Protein AF-A0A1Y6GAQ7-F1 (afdb_monomer_lite)

Sequence (162 aa):
MEIRSMNELIDICIQEKKTIGEIMLMIEVAKTGKDQETITSMMEERLIKMKEAVDSAIVDTSTAPSGISGGDAVKMKDYVNQGKALTGHYIRDAMTFSLATSECNARMGVIVATPTAGAAGILPGALFSLHKNDGTSYKDLVMGLFTASALGYIFSERRGPR

Foldseek 3Di:
DDDQDPVSLVVCCVVVVHDSLVVLLVVCCVVVVDDSVVVLVVLLVQVVLLVVQQVVQCPWQDAFPVNPDGCVLVVLVVVVVVVPDPDDQLQSQLVSSLSSQQRCVSNVHRFDPLPHSNRRSNLSSNLVSCCVPVVPDSSVSSSVVSSSVSVVSNVVSVDDDD

Structure (mmCIF, N/CA/C/O backbone):
data_AF-A0A1Y6GAQ7-F1
#
_entry.id   AF-A0A1Y6GAQ7-F1
#
loop_
_atom_site.group_PDB
_atom_site.id
_atom_site.type_symbol
_atom_site.label_atom_id
_atom_site.label_alt_id
_atom_site.label_comp_id
_atom_site.label_asym_id
_atom_site.label_entity_id
_atom_site.label_seq_id
_atom_site.pdbx_PDB_ins_code
_atom_site.Cartn_x
_atom_site.Cartn_y
_atom_site.Cartn_z
_atom_site.occupancy
_atom_site.B_iso_or_equiv
_atom_site.auth_seq_id
_atom_site.auth_comp_id
_atom_site.auth_asym_id
_atom_site.auth_atom_id
_atom_site.pdbx_PDB_model_num
ATOM 1 N N . MET A 1 1 ? -9.956 3.349 23.398 1.00 67.56 1 MET A N 1
ATOM 2 C CA . MET A 1 1 ? -10.675 2.138 22.951 1.00 67.56 1 MET A CA 1
ATOM 3 C C . MET A 1 1 ? -9.614 1.096 22.660 1.00 67.56 1 MET A C 1
ATOM 5 O O . MET A 1 1 ? -8.678 1.425 21.946 1.00 67.56 1 MET A O 1
ATOM 9 N N . GLU A 1 2 ? -9.687 -0.076 23.282 1.00 77.00 2 GLU A N 1
ATOM 10 C CA . GLU A 1 2 ? -8.666 -1.124 23.155 1.00 77.00 2 GLU A CA 1
ATOM 11 C C . GLU A 1 2 ? -9.287 -2.308 22.404 1.00 77.00 2 GLU A C 1
ATOM 13 O O . GLU A 1 2 ? -10.354 -2.771 22.799 1.00 77.00 2 GLU A O 1
ATOM 18 N N . ILE A 1 3 ? -8.667 -2.744 21.302 1.00 85.94 3 ILE A N 1
ATOM 19 C CA . ILE A 1 3 ? -9.162 -3.835 20.446 1.00 85.94 3 ILE A CA 1
ATOM 20 C C . ILE A 1 3 ? -8.102 -4.933 20.413 1.00 85.94 3 ILE A C 1
ATOM 22 O O . ILE A 1 3 ? -6.995 -4.707 19.923 1.00 85.94 3 ILE A O 1
ATOM 26 N N . ARG A 1 4 ? -8.437 -6.126 20.911 1.00 86.75 4 ARG A N 1
ATOM 27 C CA . ARG A 1 4 ? -7.489 -7.242 21.091 1.00 86.75 4 ARG A CA 1
ATOM 28 C C . ARG A 1 4 ? -7.740 -8.407 20.132 1.00 86.75 4 ARG A C 1
ATOM 30 O O . ARG A 1 4 ? -6.884 -9.284 19.947 1.00 86.75 4 ARG A O 1
ATOM 37 N N . SER A 1 5 ? -8.902 -8.437 19.484 1.00 91.50 5 SER A N 1
ATOM 38 C CA . SER A 1 5 ? -9.267 -9.494 18.545 1.00 91.50 5 SER A CA 1
ATOM 39 C C . SER A 1 5 ? -10.049 -8.987 17.334 1.00 91.50 5 SER A C 1
ATOM 41 O O . SER A 1 5 ? -10.643 -7.914 17.351 1.00 91.50 5 SER A O 1
ATOM 43 N N . MET A 1 6 ? -10.047 -9.788 16.262 1.00 92.62 6 MET A N 1
ATOM 44 C CA . MET A 1 6 ? -10.851 -9.495 15.071 1.00 92.62 6 MET A CA 1
ATOM 45 C C . MET A 1 6 ? -12.353 -9.518 15.388 1.00 92.62 6 MET A C 1
ATOM 47 O O . MET A 1 6 ? -13.094 -8.705 14.852 1.00 92.62 6 MET A O 1
ATOM 51 N N . ASN A 1 7 ? -12.793 -10.415 16.277 1.00 94.06 7 ASN A N 1
ATOM 52 C CA . ASN A 1 7 ? -14.196 -10.490 16.684 1.00 94.06 7 ASN A CA 1
ATOM 53 C C . ASN A 1 7 ? -14.628 -9.196 17.385 1.00 94.06 7 ASN A C 1
ATOM 55 O O . ASN A 1 7 ? -15.625 -8.609 16.988 1.00 94.06 7 ASN A O 1
ATOM 59 N N . GLU A 1 8 ? -13.820 -8.687 18.322 1.00 93.44 8 GLU A N 1
ATOM 60 C CA . GLU A 1 8 ? -14.084 -7.394 18.974 1.00 93.44 8 GLU A CA 1
ATOM 61 C C . GLU A 1 8 ? -14.145 -6.238 17.970 1.00 93.44 8 GLU A C 1
ATOM 63 O O . GLU A 1 8 ? -15.025 -5.387 18.062 1.00 93.44 8 GLU A O 1
ATOM 68 N N . LEU A 1 9 ? -13.235 -6.208 16.988 1.00 94.62 9 LEU A N 1
ATOM 69 C CA . LEU A 1 9 ? -13.263 -5.194 15.933 1.00 94.62 9 LEU A CA 1
ATOM 70 C C . LEU A 1 9 ? -14.576 -5.243 15.142 1.00 94.62 9 LEU A C 1
ATOM 72 O O . LEU A 1 9 ? -15.169 -4.197 14.882 1.00 94.62 9 LEU A O 1
ATOM 76 N N . ILE A 1 10 ? -15.026 -6.442 14.764 1.00 95.62 10 ILE A N 1
ATOM 77 C CA . ILE A 1 10 ? -16.276 -6.642 14.023 1.00 95.62 10 ILE A CA 1
ATOM 78 C C . ILE A 1 10 ? -17.477 -6.200 14.866 1.00 95.62 10 ILE A C 1
ATOM 80 O O . ILE A 1 10 ? -18.313 -5.449 14.363 1.00 95.62 10 ILE A O 1
ATOM 84 N N . ASP A 1 11 ? -17.539 -6.595 16.139 1.00 95.94 11 ASP A N 1
ATOM 85 C CA . ASP A 1 11 ? -18.627 -6.226 17.053 1.00 95.94 11 ASP A CA 1
ATOM 86 C C . ASP A 1 11 ? -18.735 -4.701 17.204 1.00 95.94 11 ASP A C 1
ATOM 88 O O . ASP A 1 11 ? -19.825 -4.136 17.089 1.00 95.94 11 ASP A O 1
ATOM 92 N N . ILE A 1 12 ? -17.596 -4.015 17.361 1.00 94.69 12 ILE A N 1
ATOM 93 C CA . ILE A 1 12 ? -17.535 -2.549 17.427 1.00 94.69 12 ILE A CA 1
ATOM 94 C C . ILE A 1 12 ? -18.005 -1.923 16.110 1.00 94.69 12 ILE A C 1
ATOM 96 O O . ILE A 1 12 ? -18.809 -0.995 16.141 1.00 94.69 12 ILE A O 1
ATOM 100 N N . CYS A 1 13 ? -17.554 -2.425 14.955 1.00 96.50 13 CYS A N 1
ATOM 101 C CA . CYS A 1 13 ? -17.988 -1.911 13.650 1.00 96.50 13 CYS A CA 1
ATOM 102 C C . CYS A 1 13 ? -19.514 -2.004 13.485 1.00 96.50 13 CYS A C 1
ATOM 104 O O . CYS A 1 13 ? -20.150 -1.053 13.021 1.00 96.50 13 CYS A O 1
ATOM 106 N N . ILE A 1 14 ? -20.109 -3.128 13.900 1.00 97.00 14 ILE A N 1
ATOM 107 C CA . ILE A 1 14 ? -21.559 -3.356 13.850 1.00 97.00 14 ILE A CA 1
ATOM 108 C C . ILE A 1 14 ? -22.290 -2.403 14.802 1.00 97.00 14 ILE A C 1
ATOM 110 O O . ILE A 1 14 ? -23.257 -1.756 14.391 1.00 97.00 14 ILE A O 1
ATOM 114 N N . GLN A 1 15 ? -21.830 -2.288 16.050 1.00 96.44 15 GLN A N 1
ATOM 115 C CA . GLN A 1 15 ? -22.441 -1.425 17.063 1.00 96.44 15 GLN A CA 1
ATOM 116 C C . GLN A 1 15 ? -22.389 0.056 16.662 1.00 96.44 15 GLN A C 1
ATOM 118 O O . GLN A 1 15 ? -23.388 0.768 16.761 1.00 96.44 15 GLN A O 1
ATOM 123 N N . GLU A 1 16 ? -21.237 0.513 16.176 1.00 95.25 16 GLU A N 1
ATOM 124 C CA . GLU A 1 16 ? -20.980 1.907 15.807 1.00 95.25 16 GLU A CA 1
ATOM 125 C C . GLU A 1 16 ? -21.492 2.280 14.414 1.00 95.25 16 GLU A C 1
ATOM 127 O O . GLU A 1 16 ? -21.500 3.469 14.076 1.00 95.25 16 GLU A O 1
ATOM 132 N N . LYS A 1 17 ? -21.902 1.282 13.616 1.00 97.44 17 LYS A N 1
ATOM 133 C CA . LYS A 1 17 ? -22.288 1.399 12.199 1.00 97.44 17 LYS A CA 1
ATOM 134 C C . LYS A 1 17 ? -21.221 2.102 11.359 1.00 97.44 17 LYS A C 1
ATOM 136 O O . LYS A 1 17 ? -21.528 2.993 10.570 1.00 97.44 17 LYS A O 1
ATOM 141 N N . LYS A 1 18 ? -19.967 1.704 11.561 1.00 97.31 18 LYS A N 1
ATOM 142 C CA . LYS A 1 18 ? -18.788 2.266 10.895 1.00 97.31 18 LYS A CA 1
ATOM 143 C C . LYS A 1 18 ? -17.945 1.151 10.296 1.00 97.31 18 LYS A C 1
ATOM 145 O O . LYS A 1 18 ? -17.931 0.024 10.786 1.00 97.31 18 LYS A O 1
ATOM 150 N N . THR A 1 19 ? -17.242 1.470 9.224 1.00 97.94 19 THR A N 1
ATOM 151 C CA . THR A 1 19 ? -16.265 0.588 8.587 1.00 97.94 19 THR A CA 1
ATOM 152 C C . THR A 1 19 ? -15.028 0.406 9.467 1.00 97.94 19 THR A C 1
ATOM 154 O O . THR A 1 19 ? -14.734 1.221 10.341 1.00 97.94 19 THR A O 1
ATOM 157 N N . ILE A 1 20 ? -14.243 -0.641 9.192 1.00 97.62 20 ILE A N 1
ATOM 158 C CA . ILE A 1 20 ? -12.987 -0.909 9.911 1.00 97.62 20 ILE A CA 1
ATOM 159 C C . ILE A 1 20 ? -12.033 0.295 9.837 1.00 97.62 20 ILE A C 1
ATOM 161 O O . ILE A 1 20 ? -11.428 0.667 10.842 1.00 97.62 20 ILE A O 1
ATOM 165 N N . GLY A 1 21 ? -11.913 0.920 8.662 1.00 97.56 21 GLY A N 1
ATOM 166 C CA . GLY A 1 21 ? -11.069 2.098 8.479 1.00 97.56 21 GLY A CA 1
ATOM 167 C C . GLY A 1 21 ? -11.532 3.295 9.313 1.00 97.56 21 GLY A C 1
ATOM 168 O O . GLY A 1 21 ? -10.704 3.971 9.917 1.00 97.56 21 GLY A O 1
ATOM 169 N N . GLU A 1 22 ? -12.843 3.534 9.409 1.00 97.75 22 GLU A N 1
ATOM 170 C CA . GLU A 1 22 ? -13.399 4.605 10.249 1.00 97.75 22 GLU A CA 1
ATOM 171 C C . GLU A 1 22 ? -13.163 4.342 11.740 1.00 97.75 22 GLU A C 1
ATOM 173 O O . GLU A 1 22 ? -12.774 5.255 12.467 1.00 97.75 22 GLU A O 1
ATOM 178 N N . ILE A 1 23 ? -13.326 3.095 12.196 1.00 97.25 23 ILE A N 1
ATOM 179 C CA . ILE A 1 23 ? -13.002 2.714 13.577 1.00 97.25 23 ILE A CA 1
ATOM 180 C C . ILE A 1 23 ? -11.519 2.951 13.873 1.00 97.25 23 ILE A C 1
ATOM 182 O O . ILE A 1 23 ? -11.186 3.530 14.908 1.00 97.25 23 ILE A O 1
ATOM 186 N N . MET A 1 24 ? -10.618 2.575 12.963 1.00 96.69 24 MET A N 1
ATOM 187 C CA . MET A 1 24 ? -9.185 2.810 13.158 1.00 96.69 24 MET A CA 1
ATOM 188 C C . MET A 1 24 ? -8.833 4.300 13.183 1.00 96.69 24 MET A C 1
ATOM 190 O O . MET A 1 24 ? -8.027 4.724 14.010 1.00 96.69 24 MET A O 1
ATOM 194 N N . LEU A 1 25 ? -9.462 5.112 12.331 1.00 97.38 25 LEU A N 1
ATOM 195 C CA . LEU A 1 25 ? -9.308 6.566 12.354 1.00 97.38 25 LEU A CA 1
ATOM 196 C C . LEU A 1 25 ? -9.746 7.153 13.705 1.00 97.38 25 LEU A C 1
ATOM 198 O O . LEU A 1 25 ? -9.014 7.947 14.293 1.00 97.38 25 LEU A O 1
ATOM 202 N N . MET A 1 26 ? -10.890 6.715 14.242 1.00 95.88 26 MET A N 1
ATOM 203 C CA . MET A 1 26 ? -11.358 7.131 15.570 1.00 95.88 26 MET A CA 1
ATOM 204 C C . MET A 1 26 ? -10.379 6.741 16.683 1.00 95.88 26 MET A C 1
ATOM 206 O O . MET A 1 26 ? -10.132 7.533 17.595 1.00 95.88 26 MET A O 1
ATOM 210 N N . ILE A 1 27 ? -9.806 5.536 16.616 1.00 94.38 27 ILE A N 1
ATOM 211 C CA . ILE A 1 27 ? -8.791 5.077 17.573 1.00 94.38 27 ILE A CA 1
ATOM 212 C C . ILE A 1 27 ? -7.554 5.971 17.511 1.00 94.38 27 ILE A C 1
ATOM 214 O O . ILE A 1 27 ? -7.053 6.381 18.557 1.00 94.38 27 ILE A O 1
ATOM 218 N N . GLU A 1 28 ? -7.077 6.303 16.312 1.00 95.44 28 GLU A N 1
ATOM 219 C CA . GLU A 1 28 ? -5.877 7.123 16.135 1.00 95.44 28 GLU A CA 1
ATOM 220 C C . GLU A 1 28 ? -6.091 8.567 16.614 1.00 95.44 28 GLU A C 1
ATOM 222 O O . GLU A 1 28 ? -5.231 9.124 17.301 1.00 95.44 28 GLU A O 1
ATOM 227 N N . VAL A 1 29 ? -7.264 9.149 16.345 1.00 96.69 29 VAL A N 1
ATOM 228 C CA . VAL A 1 29 ? -7.678 10.457 16.886 1.00 96.69 29 VAL A CA 1
ATOM 229 C C . VAL A 1 29 ? -7.663 10.430 18.416 1.00 96.69 29 VAL A C 1
ATOM 231 O O . VAL A 1 29 ? -7.018 11.266 19.048 1.00 96.69 29 VAL A O 1
ATOM 234 N N . ALA A 1 30 ? -8.295 9.425 19.028 1.00 94.75 30 ALA A N 1
ATOM 235 C CA . ALA A 1 30 ? -8.346 9.298 20.483 1.00 94.75 30 ALA A CA 1
ATOM 236 C C . ALA A 1 30 ? -6.961 9.062 21.114 1.00 94.75 30 ALA A C 1
ATOM 238 O O . ALA A 1 30 ? -6.691 9.548 22.210 1.00 94.75 30 ALA A O 1
ATOM 239 N N . LYS A 1 31 ? -6.083 8.317 20.436 1.00 92.88 31 LYS A N 1
ATOM 240 C CA . LYS A 1 31 ? -4.744 7.968 20.927 1.00 92.88 31 LYS A CA 1
ATOM 241 C C . LYS A 1 31 ? -3.752 9.125 20.820 1.00 92.88 31 LYS A C 1
ATOM 243 O O . LYS A 1 31 ? -2.907 9.284 21.696 1.00 92.88 31 LYS A O 1
ATOM 248 N N . THR A 1 32 ? -3.819 9.900 19.741 1.00 94.38 32 THR A N 1
ATOM 249 C CA . THR A 1 32 ? -2.864 10.986 19.466 1.00 94.38 32 THR A CA 1
ATOM 250 C C . THR A 1 32 ? -3.326 12.345 19.983 1.00 94.38 32 THR A C 1
ATOM 252 O O . THR A 1 32 ? -2.496 13.238 20.141 1.00 94.38 32 THR A O 1
ATOM 255 N N . GLY A 1 33 ? -4.632 12.520 20.215 1.00 95.44 33 GLY A N 1
ATOM 256 C CA . GLY A 1 33 ? -5.241 13.803 20.571 1.00 95.44 33 GLY A CA 1
ATOM 257 C C . GLY A 1 33 ? -5.298 14.814 19.420 1.00 95.44 33 GLY A C 1
ATOM 258 O O . GLY A 1 33 ? -5.641 15.971 19.651 1.00 95.44 33 GLY A O 1
ATOM 259 N N . LYS A 1 34 ? -4.947 14.406 18.194 1.00 96.75 34 LYS A N 1
ATOM 260 C CA . LYS A 1 34 ? -5.047 15.234 16.984 1.00 96.75 34 LYS A CA 1
ATOM 261 C C . LYS A 1 34 ? -6.450 15.149 16.400 1.00 96.75 34 LYS A C 1
ATOM 263 O O . LYS A 1 34 ? -7.133 14.142 16.567 1.00 96.75 34 LYS A O 1
ATOM 268 N N . ASP A 1 35 ? -6.862 16.184 15.682 1.00 97.06 35 ASP A N 1
ATOM 269 C CA . ASP A 1 35 ? -8.128 16.174 14.963 1.00 97.06 35 ASP A CA 1
ATOM 270 C C . ASP A 1 35 ? -8.107 15.190 13.775 1.00 97.06 35 ASP A C 1
ATOM 272 O O . ASP A 1 35 ? -7.058 14.749 13.292 1.00 97.06 35 ASP A O 1
ATOM 276 N N . GLN A 1 36 ? -9.303 14.834 13.312 1.00 97.19 36 GLN A N 1
ATOM 277 C CA . GLN A 1 36 ? -9.496 13.844 12.257 1.00 97.19 36 GLN A CA 1
ATOM 278 C C . GLN A 1 36 ? -8.890 14.268 10.912 1.00 97.19 36 GLN A C 1
ATOM 280 O O . GLN A 1 36 ? -8.392 13.410 10.178 1.00 97.19 36 GLN A O 1
ATOM 285 N N . GLU A 1 37 ? -8.932 15.559 10.578 1.00 97.44 37 GLU A N 1
ATOM 286 C CA . GLU A 1 37 ? -8.415 16.084 9.313 1.00 97.44 37 GLU A CA 1
ATOM 287 C C . GLU A 1 37 ? -6.896 15.927 9.277 1.00 97.44 37 GLU A C 1
ATOM 289 O O . GLU A 1 37 ? -6.370 15.301 8.359 1.00 97.44 37 GLU A O 1
ATOM 294 N N . THR A 1 38 ? -6.211 16.325 10.352 1.00 98.00 38 THR A N 1
ATOM 295 C CA . THR A 1 38 ? -4.764 16.135 10.503 1.00 98.00 38 THR A CA 1
ATOM 296 C C . THR A 1 38 ? -4.355 14.667 10.338 1.00 98.00 38 THR A C 1
ATOM 298 O O . THR A 1 38 ? -3.413 14.363 9.604 1.00 98.00 38 THR A O 1
ATOM 301 N N . ILE A 1 39 ? -5.047 13.728 10.996 1.00 98.25 39 ILE A N 1
ATOM 302 C CA . ILE A 1 39 ? -4.728 12.292 10.879 1.00 98.25 39 ILE A CA 1
ATOM 303 C C . ILE A 1 39 ? -4.966 11.776 9.456 1.00 98.25 39 ILE A C 1
ATOM 305 O O . ILE A 1 39 ? -4.157 10.999 8.938 1.00 98.25 39 ILE A O 1
ATOM 309 N N . THR A 1 40 ? -6.039 12.231 8.810 1.00 98.19 40 THR A N 1
ATOM 310 C CA . THR A 1 40 ? -6.366 11.859 7.429 1.00 98.19 40 THR A CA 1
ATOM 311 C C . THR A 1 40 ? -5.306 12.376 6.460 1.00 98.19 40 THR A C 1
ATOM 313 O O . THR A 1 40 ? -4.763 11.582 5.693 1.00 98.19 40 THR A O 1
ATOM 316 N N . SER A 1 41 ? -4.907 13.647 6.561 1.00 98.25 41 SER A N 1
ATOM 317 C CA . SER A 1 41 ? -3.867 14.242 5.712 1.00 98.25 41 SER A CA 1
ATOM 318 C C . SER A 1 41 ? -2.508 13.563 5.879 1.00 98.25 41 SER A C 1
ATOM 320 O O . SER A 1 41 ? -1.804 13.317 4.901 1.00 98.25 41 SER A O 1
ATOM 322 N N . MET A 1 42 ? -2.145 13.162 7.102 1.00 97.88 42 MET A N 1
ATOM 323 C CA . MET A 1 42 ? -0.930 12.372 7.319 1.00 97.88 42 MET A CA 1
ATOM 324 C C . MET A 1 42 ? -1.000 10.995 6.632 1.00 97.88 42 MET A C 1
ATOM 326 O O . MET A 1 42 ? 0.030 10.430 6.258 1.00 97.88 42 MET A O 1
ATOM 330 N N . MET A 1 43 ? -2.183 10.384 6.523 1.00 98.00 43 MET A N 1
ATOM 331 C CA . MET A 1 43 ? -2.352 9.111 5.815 1.00 98.00 43 MET A CA 1
ATOM 332 C C . MET A 1 43 ? -2.362 9.306 4.292 1.00 98.00 43 MET A C 1
ATOM 334 O O . MET A 1 43 ? -1.769 8.505 3.570 1.00 98.00 43 MET A O 1
ATOM 338 N N . GLU A 1 44 ? -2.956 10.395 3.806 1.00 98.44 44 GLU A N 1
ATOM 339 C CA . GLU A 1 44 ? -2.890 10.822 2.403 1.00 98.44 44 GLU A CA 1
ATOM 340 C C . GLU A 1 44 ? -1.446 11.022 1.943 1.00 98.44 44 GLU A C 1
ATOM 342 O O . GLU A 1 44 ? -1.054 10.485 0.907 1.00 98.44 44 GLU A O 1
ATOM 347 N N . GLU A 1 45 ? -0.622 11.707 2.738 1.00 98.25 45 GLU A N 1
ATOM 348 C CA . GLU A 1 45 ? 0.797 11.901 2.431 1.00 98.25 45 GLU A CA 1
ATOM 349 C C . GLU A 1 45 ? 1.524 10.559 2.255 1.00 98.25 45 GLU A C 1
ATOM 351 O O . GLU A 1 45 ? 2.288 10.377 1.307 1.00 98.25 45 GLU A O 1
ATOM 356 N N . ARG A 1 46 ? 1.238 9.571 3.113 1.00 98.12 46 ARG A N 1
ATOM 357 C CA . ARG A 1 46 ? 1.805 8.219 2.982 1.00 98.12 46 ARG A CA 1
ATOM 358 C C . ARG A 1 46 ? 1.384 7.559 1.675 1.00 98.12 46 ARG A C 1
ATOM 360 O O . ARG A 1 46 ? 2.228 6.970 1.003 1.00 98.12 46 ARG A O 1
ATOM 367 N N . LEU A 1 47 ? 0.113 7.668 1.290 1.00 98.50 47 LEU A N 1
ATOM 368 C CA . LEU A 1 47 ? -0.366 7.136 0.015 1.00 98.50 47 LEU A CA 1
ATOM 369 C C . LEU A 1 47 ? 0.321 7.825 -1.177 1.00 98.50 47 LEU A C 1
ATOM 371 O O . LEU A 1 47 ? 0.714 7.150 -2.129 1.00 98.50 47 LEU A O 1
ATOM 375 N N . ILE A 1 48 ? 0.526 9.144 -1.113 1.00 98.38 48 ILE A N 1
ATOM 376 C CA . ILE A 1 48 ? 1.261 9.903 -2.135 1.00 98.38 48 ILE A CA 1
ATOM 377 C C . ILE A 1 48 ? 2.704 9.398 -2.235 1.00 98.38 48 ILE A C 1
ATOM 379 O O . ILE A 1 48 ? 3.159 9.083 -3.331 1.00 98.38 48 ILE A O 1
ATOM 383 N N . LYS A 1 49 ? 3.404 9.213 -1.109 1.00 98.31 49 LYS A N 1
ATOM 384 C CA . LYS A 1 49 ? 4.767 8.655 -1.102 1.00 98.31 49 LYS A CA 1
ATOM 385 C C . LYS A 1 49 ? 4.835 7.228 -1.637 1.00 98.31 49 LYS A C 1
ATOM 387 O O . LYS A 1 49 ? 5.767 6.899 -2.367 1.00 98.31 49 LYS A O 1
ATOM 392 N N . MET A 1 50 ? 3.833 6.393 -1.357 1.00 98.44 50 MET A N 1
ATOM 393 C CA . MET A 1 50 ? 3.717 5.081 -2.002 1.00 98.44 50 MET A CA 1
ATOM 394 C C . MET A 1 50 ? 3.580 5.210 -3.523 1.00 98.44 50 MET A C 1
ATOM 396 O O . MET A 1 50 ? 4.206 4.446 -4.256 1.00 98.44 50 MET A O 1
ATOM 400 N N . LYS A 1 51 ? 2.788 6.174 -4.007 1.00 98.31 51 LYS A N 1
ATOM 401 C CA . LYS A 1 51 ? 2.598 6.406 -5.443 1.00 98.31 51 LYS A CA 1
ATOM 402 C C . LYS A 1 51 ? 3.876 6.898 -6.118 1.00 98.31 51 LYS A C 1
ATOM 404 O O . LYS A 1 51 ? 4.245 6.353 -7.152 1.00 98.31 51 LYS A O 1
ATOM 409 N N . GLU A 1 52 ? 4.573 7.862 -5.518 1.00 98.19 52 GLU A N 1
ATOM 410 C CA . GLU A 1 52 ? 5.864 8.370 -6.005 1.00 98.19 52 GLU A CA 1
ATOM 411 C C . GLU A 1 52 ? 6.904 7.240 -6.142 1.00 98.19 52 GLU A C 1
ATOM 413 O O . GLU A 1 52 ? 7.612 7.150 -7.151 1.00 98.19 52 GLU A O 1
ATOM 418 N N . ALA A 1 53 ? 6.964 6.332 -5.161 1.00 97.50 53 ALA A N 1
ATOM 419 C CA . ALA A 1 53 ? 7.848 5.167 -5.200 1.00 97.50 53 ALA A CA 1
ATOM 420 C C . ALA A 1 53 ? 7.514 4.217 -6.364 1.00 97.50 53 ALA A C 1
ATOM 422 O O . ALA A 1 53 ? 8.412 3.725 -7.045 1.00 97.50 53 ALA A O 1
ATOM 423 N N . VAL A 1 54 ? 6.224 3.971 -6.617 1.00 98.00 54 VAL A N 1
ATOM 424 C CA . VAL A 1 54 ? 5.773 3.152 -7.753 1.00 98.00 54 VAL A CA 1
ATOM 425 C C . VAL A 1 54 ? 6.101 3.828 -9.085 1.00 98.00 54 VAL A C 1
ATOM 427 O O . VAL A 1 54 ? 6.664 3.189 -9.972 1.00 98.00 54 VAL A O 1
ATOM 430 N N . ASP A 1 55 ? 5.778 5.112 -9.228 1.00 97.06 55 ASP A N 1
ATOM 431 C CA . ASP A 1 55 ? 5.908 5.841 -10.494 1.00 97.06 55 ASP A CA 1
ATOM 432 C C . ASP A 1 55 ? 7.356 6.014 -10.933 1.00 97.06 55 ASP A C 1
ATOM 434 O O . ASP A 1 55 ? 7.665 5.864 -12.114 1.00 97.06 55 ASP A O 1
ATOM 438 N N . SER A 1 56 ? 8.251 6.284 -9.984 1.00 94.88 56 SER A N 1
ATOM 439 C CA . SER A 1 56 ? 9.684 6.368 -10.270 1.00 94.88 56 SER A CA 1
ATOM 440 C C . SER A 1 56 ? 10.249 5.023 -10.732 1.00 94.88 56 SER A C 1
ATOM 442 O O . SER A 1 56 ? 10.998 4.971 -11.705 1.00 94.88 56 SER A O 1
ATOM 444 N N . ALA A 1 57 ? 9.856 3.918 -10.095 1.00 94.38 57 ALA A N 1
ATOM 445 C CA . ALA A 1 57 ? 10.422 2.606 -10.387 1.00 94.38 57 ALA A CA 1
ATOM 446 C C . ALA A 1 57 ? 9.826 1.919 -11.629 1.00 94.38 57 ALA A C 1
ATOM 448 O O . ALA A 1 57 ? 10.513 1.128 -12.272 1.00 94.38 57 ALA A O 1
ATOM 449 N N . ILE A 1 58 ? 8.587 2.229 -12.027 1.00 94.81 58 ILE A N 1
ATOM 450 C CA . ILE A 1 58 ? 7.927 1.580 -13.178 1.00 94.81 58 ILE A CA 1
ATOM 451 C C . ILE A 1 58 ? 8.510 1.991 -14.549 1.00 94.81 58 ILE A C 1
ATOM 453 O O . ILE A 1 58 ? 8.121 1.460 -15.600 1.00 94.81 58 ILE A O 1
ATOM 457 N N . VAL A 1 59 ? 9.427 2.958 -14.556 1.00 94.50 59 VAL A N 1
ATOM 458 C CA . VAL A 1 59 ? 10.179 3.419 -15.734 1.00 94.50 59 VAL A CA 1
ATOM 459 C C . VAL A 1 59 ? 11.692 3.270 -15.568 1.00 94.50 59 VAL A C 1
ATOM 461 O O . VAL A 1 59 ? 12.427 3.505 -16.522 1.00 94.50 59 VAL A O 1
ATOM 464 N N . ASP A 1 60 ? 12.161 2.862 -14.389 1.00 92.94 60 ASP A N 1
ATOM 465 C CA . ASP A 1 60 ? 13.581 2.792 -14.060 1.00 92.94 60 ASP A CA 1
ATOM 466 C C . ASP A 1 60 ? 14.139 1.378 -14.277 1.00 92.94 60 ASP A C 1
ATOM 468 O O . ASP A 1 60 ? 13.847 0.430 -13.539 1.00 92.94 60 ASP A O 1
ATOM 472 N N . THR A 1 61 ? 14.984 1.246 -15.298 1.00 93.81 61 THR A N 1
ATOM 473 C CA . THR A 1 61 ? 15.669 -0.001 -15.660 1.00 93.81 61 THR A CA 1
ATOM 474 C C . THR A 1 61 ? 17.029 -0.172 -14.983 1.00 93.81 61 THR A C 1
ATOM 476 O O . THR A 1 61 ? 17.731 -1.136 -15.283 1.00 93.81 61 THR A O 1
ATOM 479 N N . SER A 1 62 ? 17.450 0.756 -14.119 1.00 92.69 62 SER A N 1
ATOM 480 C CA . SER A 1 62 ? 18.758 0.699 -13.462 1.00 92.69 62 SER A CA 1
ATOM 481 C C . SER A 1 62 ? 18.862 -0.477 -12.490 1.00 92.69 62 SER A C 1
ATOM 483 O O . SER A 1 62 ? 17.882 -0.888 -11.864 1.00 92.69 62 SER A O 1
ATOM 485 N N . THR A 1 63 ? 20.059 -1.028 -12.330 1.00 92.25 63 THR A N 1
ATOM 486 C CA . THR A 1 63 ? 20.306 -2.086 -11.344 1.00 92.25 63 THR A CA 1
ATOM 487 C C . THR A 1 63 ? 20.450 -1.487 -9.947 1.00 92.25 63 THR A C 1
ATOM 489 O O . THR A 1 63 ? 21.036 -0.417 -9.777 1.00 92.25 63 THR A O 1
ATOM 492 N N . ALA A 1 64 ? 19.944 -2.183 -8.930 1.00 91.81 64 ALA A N 1
ATOM 493 C CA . ALA A 1 64 ? 20.195 -1.845 -7.537 1.00 91.81 64 ALA A CA 1
ATOM 494 C C . ALA A 1 64 ? 21.704 -1.869 -7.215 1.00 91.81 64 ALA A C 1
ATOM 496 O O . ALA A 1 64 ? 22.444 -2.638 -7.835 1.00 91.81 64 ALA A O 1
ATOM 497 N N . PRO A 1 65 ? 22.175 -1.111 -6.204 1.00 91.50 65 PRO A N 1
ATOM 498 C CA . PRO A 1 65 ? 23.589 -1.090 -5.812 1.00 91.50 65 PRO A CA 1
ATOM 499 C C . PRO A 1 65 ? 24.183 -2.467 -5.484 1.00 91.50 65 PRO A C 1
ATOM 501 O O . PRO A 1 65 ? 25.383 -2.671 -5.633 1.00 91.50 65 PRO A O 1
ATOM 504 N N . SER A 1 66 ? 23.352 -3.423 -5.053 1.00 90.50 66 SER A N 1
ATOM 505 C CA . SER A 1 66 ? 23.768 -4.806 -4.794 1.00 90.50 66 SER A CA 1
ATOM 506 C C . SER A 1 66 ? 24.095 -5.605 -6.060 1.00 90.50 66 SER A C 1
ATOM 508 O O . SER A 1 66 ? 24.722 -6.656 -5.964 1.00 90.50 66 SER A O 1
ATOM 510 N N . GLY A 1 67 ? 23.637 -5.158 -7.232 1.00 89.81 67 GLY A N 1
ATOM 511 C CA . GLY A 1 67 ? 23.752 -5.888 -8.494 1.00 89.81 67 GLY A CA 1
ATOM 512 C C . GLY A 1 67 ? 22.758 -7.045 -8.665 1.00 89.81 67 GLY A C 1
ATOM 513 O O . GLY A 1 67 ? 22.813 -7.726 -9.684 1.00 89.81 67 GLY A O 1
ATOM 514 N N . ILE A 1 68 ? 21.868 -7.291 -7.694 1.00 88.12 68 ILE A N 1
ATOM 515 C CA . ILE A 1 68 ? 21.018 -8.500 -7.657 1.00 88.12 68 ILE A CA 1
ATOM 516 C C . ILE A 1 68 ? 19.670 -8.303 -8.369 1.00 88.12 68 ILE A C 1
ATOM 518 O O . ILE A 1 68 ? 19.145 -9.250 -8.948 1.00 88.12 68 ILE A O 1
ATOM 522 N N . SER A 1 69 ? 19.101 -7.098 -8.329 1.00 88.56 69 SER A N 1
ATOM 523 C CA . SER A 1 69 ? 17.775 -6.791 -8.884 1.00 88.56 69 SER A CA 1
ATOM 524 C C . SER A 1 69 ? 17.776 -5.477 -9.662 1.00 88.56 69 SER A C 1
ATOM 526 O O . SER A 1 69 ? 18.646 -4.628 -9.451 1.00 88.56 69 SER A O 1
ATOM 528 N N . GLY A 1 70 ? 16.803 -5.299 -10.557 1.00 91.75 70 GLY A N 1
ATOM 529 C CA . GLY A 1 70 ? 16.610 -4.047 -11.285 1.00 91.75 70 GLY A CA 1
ATOM 530 C C . GLY A 1 70 ? 15.913 -4.209 -12.634 1.00 91.75 70 GLY A C 1
ATOM 531 O O . GLY A 1 70 ? 16.241 -5.088 -13.437 1.00 91.75 70 GLY A O 1
ATOM 532 N N . GLY A 1 71 ? 14.971 -3.305 -12.897 1.00 93.88 71 GLY A N 1
ATOM 533 C CA . GLY A 1 71 ? 14.204 -3.249 -14.137 1.00 93.88 71 GLY A CA 1
ATOM 534 C C . GLY A 1 71 ? 13.132 -4.333 -14.256 1.00 93.88 71 GLY A C 1
ATOM 535 O O . GLY A 1 71 ? 12.505 -4.448 -15.308 1.00 93.88 71 GLY A O 1
ATOM 536 N N . ASP A 1 72 ? 12.885 -5.123 -13.215 1.00 95.44 72 ASP A N 1
ATOM 537 C CA . ASP A 1 72 ? 11.869 -6.172 -13.212 1.00 95.44 72 ASP A CA 1
ATOM 538 C C . ASP A 1 72 ? 10.457 -5.585 -13.179 1.00 95.44 72 ASP A C 1
ATOM 540 O O . ASP A 1 72 ? 9.559 -6.128 -13.826 1.00 95.44 72 ASP A O 1
ATOM 544 N N . ALA A 1 73 ? 10.257 -4.427 -12.539 1.00 95.81 73 ALA A N 1
ATOM 545 C CA . ALA A 1 73 ? 8.996 -3.694 -12.636 1.00 95.81 73 ALA A CA 1
ATOM 546 C C . ALA A 1 73 ? 8.701 -3.258 -14.082 1.00 95.81 73 ALA A C 1
ATOM 548 O O . ALA A 1 73 ? 7.568 -3.377 -14.553 1.00 95.81 73 ALA A O 1
ATOM 549 N N . VAL A 1 74 ? 9.730 -2.811 -14.812 1.00 96.38 74 VAL A N 1
ATOM 550 C CA . VAL A 1 74 ? 9.620 -2.424 -16.227 1.00 96.38 74 VAL A CA 1
ATOM 551 C C . VAL A 1 74 ? 9.311 -3.646 -17.091 1.00 96.38 74 VAL A C 1
ATOM 553 O O . VAL A 1 74 ? 8.344 -3.619 -17.850 1.00 96.38 74 VAL A O 1
ATOM 556 N N . LYS A 1 75 ? 10.048 -4.752 -16.914 1.00 96.06 75 LYS A N 1
ATOM 557 C CA . LYS A 1 75 ? 9.780 -6.018 -17.621 1.00 96.06 75 LYS A CA 1
ATOM 558 C C . LYS A 1 75 ? 8.355 -6.513 -17.374 1.00 96.06 75 LYS A C 1
ATOM 560 O O . LYS A 1 75 ? 7.691 -6.947 -18.314 1.00 96.06 75 LYS A O 1
ATOM 565 N N . MET A 1 76 ? 7.872 -6.435 -16.131 1.00 96.06 76 MET A N 1
ATOM 566 C CA . MET A 1 76 ? 6.511 -6.841 -15.783 1.00 96.06 76 MET A CA 1
ATOM 567 C C . MET A 1 76 ? 5.471 -5.933 -16.449 1.00 96.06 76 MET A C 1
ATOM 569 O O . MET A 1 76 ? 4.532 -6.439 -17.063 1.00 96.06 76 MET A O 1
ATOM 573 N N . LYS A 1 77 ? 5.661 -4.607 -16.415 1.00 95.56 77 LYS A N 1
ATOM 574 C CA . LYS A 1 77 ? 4.799 -3.650 -17.127 1.00 95.56 77 LYS A CA 1
ATOM 575 C C . LYS A 1 77 ? 4.739 -3.961 -18.626 1.00 95.56 77 LYS A C 1
ATOM 577 O O . LYS A 1 77 ? 3.654 -3.996 -19.206 1.00 95.56 77 LYS A O 1
ATOM 582 N N . ASP A 1 78 ? 5.881 -4.219 -19.253 1.00 95.44 78 ASP A N 1
ATOM 583 C CA . ASP A 1 78 ? 5.953 -4.506 -20.686 1.00 95.44 78 ASP A CA 1
ATOM 584 C C . ASP A 1 78 ? 5.278 -5.838 -21.027 1.00 95.44 78 ASP A C 1
ATOM 586 O O . ASP A 1 78 ? 4.538 -5.928 -22.008 1.00 95.44 78 ASP A O 1
ATOM 590 N N . TYR A 1 79 ? 5.455 -6.859 -20.186 1.00 95.25 79 TYR A N 1
ATOM 591 C CA . TYR A 1 79 ? 4.743 -8.129 -20.302 1.00 95.25 79 TYR A CA 1
ATOM 592 C C . TYR A 1 79 ? 3.219 -7.952 -20.196 1.00 95.25 79 TYR A C 1
ATOM 594 O O . TYR A 1 79 ? 2.464 -8.513 -20.995 1.00 95.25 79 TYR A O 1
ATOM 602 N N . VAL A 1 80 ? 2.753 -7.119 -19.260 1.00 93.31 80 VAL A N 1
ATOM 603 C CA . VAL A 1 80 ? 1.334 -6.768 -19.110 1.00 93.31 80 VAL A CA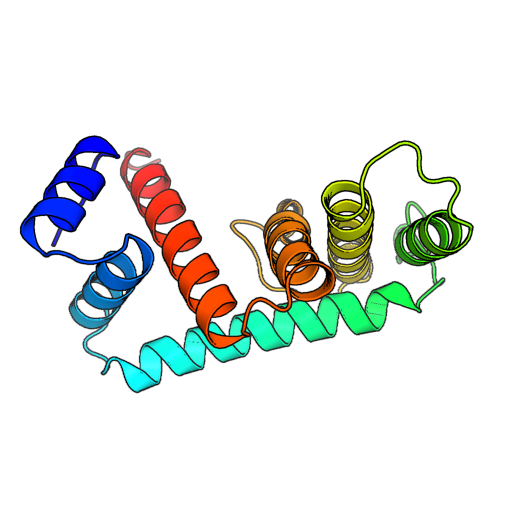 1
ATOM 604 C C . VAL A 1 80 ? 0.787 -6.082 -20.366 1.00 93.31 80 VAL A C 1
ATOM 606 O O . VAL A 1 80 ? -0.297 -6.444 -20.837 1.00 93.31 80 VAL A O 1
ATOM 609 N N . ASN A 1 81 ? 1.545 -5.145 -20.939 1.00 93.00 81 ASN A N 1
ATOM 610 C CA . ASN A 1 81 ? 1.151 -4.375 -22.121 1.00 93.00 81 ASN A CA 1
ATOM 611 C C . ASN A 1 81 ? 1.058 -5.217 -23.401 1.00 93.00 81 ASN A C 1
ATOM 613 O O . ASN A 1 81 ? 0.312 -4.864 -24.310 1.00 93.00 81 ASN A O 1
ATOM 617 N N . GLN A 1 82 ? 1.748 -6.358 -23.473 1.00 93.75 82 GLN A N 1
ATOM 618 C CA . GLN A 1 82 ? 1.627 -7.290 -24.6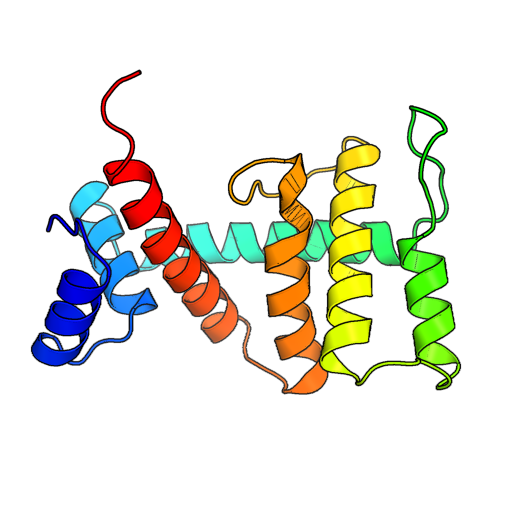01 1.00 93.75 82 GLN A CA 1
ATOM 619 C C . GLN A 1 82 ? 0.267 -8.003 -24.660 1.00 93.75 82 GLN A C 1
ATOM 621 O O . GLN A 1 82 ? -0.018 -8.695 -25.636 1.00 93.75 82 GLN A O 1
ATOM 626 N N . GLY A 1 83 ? -0.558 -7.902 -23.610 1.00 89.88 83 GLY A N 1
ATOM 627 C CA . GLY A 1 83 ? -1.871 -8.550 -23.550 1.00 89.88 83 GLY A CA 1
ATOM 628 C C . GLY A 1 83 ? -1.820 -10.072 -23.377 1.00 89.88 83 GLY A C 1
ATOM 629 O O . GLY A 1 83 ? -2.857 -10.721 -23.435 1.00 89.88 83 GLY A O 1
ATOM 630 N N . LYS A 1 84 ? -0.634 -10.647 -23.133 1.00 89.75 84 LYS A N 1
ATOM 631 C CA . LYS A 1 84 ? -0.397 -12.097 -22.977 1.00 89.75 84 LYS A CA 1
ATOM 632 C C . LYS A 1 84 ? -0.125 -12.508 -21.525 1.00 89.75 84 LYS A C 1
ATOM 634 O O . LYS A 1 84 ? 0.554 -13.504 -21.277 1.00 89.75 84 LYS A O 1
ATOM 639 N N . ALA A 1 85 ? -0.613 -11.716 -20.569 1.00 93.06 85 ALA A N 1
ATOM 640 C CA . ALA A 1 85 ? -0.475 -12.013 -19.149 1.00 93.06 85 ALA A CA 1
ATOM 641 C C . ALA A 1 85 ? -1.200 -13.323 -18.795 1.00 93.06 85 ALA A C 1
ATOM 643 O O . ALA A 1 85 ? -2.351 -13.509 -19.180 1.00 93.06 85 ALA A O 1
ATOM 644 N N . LEU A 1 86 ? -0.544 -14.210 -18.040 1.00 93.69 86 LEU A N 1
ATOM 645 C CA . LEU A 1 86 ? -1.142 -15.469 -17.570 1.00 93.69 86 LEU A CA 1
ATOM 646 C C . LEU A 1 86 ? -2.300 -15.250 -16.581 1.00 93.69 86 LEU A C 1
ATOM 648 O O . LEU A 1 86 ? -3.134 -16.132 -16.402 1.00 93.69 86 LEU A O 1
ATOM 652 N N . THR A 1 87 ? -2.336 -14.093 -15.919 1.00 94.62 87 THR A N 1
ATOM 653 C CA . THR A 1 87 ? -3.311 -13.749 -14.881 1.00 94.62 87 THR A CA 1
ATOM 654 C C . THR A 1 87 ? -4.176 -12.553 -15.284 1.00 94.62 87 THR A C 1
ATOM 656 O O . THR A 1 87 ? -3.847 -11.787 -16.194 1.00 94.62 87 THR A O 1
ATOM 659 N N . GLY A 1 88 ? -5.305 -12.391 -14.586 1.00 94.94 88 GLY A N 1
ATOM 660 C CA . GLY A 1 88 ? -6.228 -11.272 -14.785 1.00 94.94 88 GLY A CA 1
ATOM 661 C C . GLY A 1 88 ? -5.629 -9.908 -14.424 1.00 94.94 88 GLY A C 1
ATOM 662 O O . GLY A 1 88 ? -4.560 -9.809 -13.816 1.00 94.94 88 GLY A O 1
ATOM 663 N N . HIS A 1 89 ? -6.345 -8.843 -14.793 1.00 95.44 89 HIS A N 1
ATOM 664 C CA . HIS A 1 89 ? -5.840 -7.469 -14.718 1.00 95.44 89 HIS A CA 1
ATOM 665 C C . HIS A 1 89 ? -5.430 -7.031 -13.305 1.00 95.44 89 HIS A C 1
ATOM 667 O O . HIS A 1 89 ? -4.346 -6.478 -13.142 1.00 95.44 89 HIS A O 1
ATOM 673 N N . TYR A 1 90 ? -6.197 -7.406 -12.278 1.00 96.94 90 TYR A N 1
ATOM 674 C CA . TYR A 1 90 ? -5.841 -7.108 -10.889 1.00 96.94 90 TYR A CA 1
ATOM 675 C C . TYR A 1 90 ? -4.504 -7.726 -10.467 1.00 96.94 90 TYR A C 1
ATOM 677 O O . TYR A 1 90 ? -3.638 -7.058 -9.916 1.00 96.94 90 TYR A O 1
ATOM 685 N N . ILE A 1 91 ? -4.300 -9.017 -10.735 1.00 97.06 91 ILE A N 1
ATOM 686 C CA . ILE A 1 91 ? -3.107 -9.723 -10.247 1.00 97.06 91 ILE A CA 1
ATOM 687 C C . ILE A 1 91 ? -1.856 -9.180 -10.939 1.00 97.06 91 ILE A C 1
ATOM 689 O O . ILE A 1 91 ? -0.854 -8.901 -10.283 1.00 97.06 91 ILE A O 1
ATOM 693 N N . ARG A 1 92 ? -1.909 -9.004 -12.262 1.00 96.19 92 ARG A N 1
ATOM 694 C CA . ARG A 1 92 ? -0.747 -8.553 -13.036 1.00 96.19 92 ARG A CA 1
ATOM 695 C C . ARG A 1 92 ? -0.356 -7.103 -12.715 1.00 96.19 92 ARG A C 1
ATOM 697 O O . ARG A 1 92 ? 0.835 -6.798 -12.648 1.00 96.19 92 ARG A O 1
ATOM 704 N N . ASP A 1 93 ? -1.332 -6.226 -12.472 1.00 97.25 93 ASP A N 1
ATOM 705 C CA . ASP A 1 93 ? -1.069 -4.839 -12.076 1.00 97.25 93 ASP A CA 1
ATOM 706 C C . ASP A 1 93 ? -0.552 -4.769 -10.637 1.00 97.25 93 ASP A C 1
ATOM 708 O O . ASP A 1 93 ? 0.445 -4.092 -10.387 1.00 97.25 93 ASP A O 1
ATOM 712 N N . ALA A 1 94 ? -1.135 -5.544 -9.716 1.00 98.12 94 ALA A N 1
ATOM 713 C CA . ALA A 1 94 ? -0.645 -5.637 -8.345 1.00 98.12 94 ALA A CA 1
ATOM 714 C C . ALA A 1 94 ? 0.814 -6.103 -8.289 1.00 98.12 94 ALA A C 1
ATOM 716 O O . ALA A 1 94 ? 1.632 -5.468 -7.632 1.00 98.12 94 ALA A O 1
ATOM 717 N N . MET A 1 95 ? 1.170 -7.151 -9.041 1.00 97.31 95 MET A N 1
ATOM 718 C CA . MET A 1 95 ? 2.558 -7.608 -9.162 1.00 97.31 95 MET A CA 1
ATOM 719 C C . MET A 1 95 ? 3.482 -6.510 -9.698 1.00 97.31 95 MET A C 1
ATOM 721 O O . MET A 1 95 ? 4.574 -6.322 -9.166 1.00 97.31 95 MET A O 1
ATOM 725 N N . THR A 1 96 ? 3.046 -5.772 -10.723 1.00 97.44 96 THR A N 1
ATOM 726 C CA . THR A 1 96 ? 3.833 -4.681 -11.318 1.00 97.44 96 THR A CA 1
ATOM 727 C C . THR A 1 96 ? 4.138 -3.597 -10.285 1.00 97.44 96 THR A C 1
ATOM 729 O O . THR A 1 96 ? 5.295 -3.215 -10.113 1.00 97.44 96 THR A O 1
ATOM 732 N N . PHE A 1 97 ? 3.123 -3.124 -9.559 1.00 98.19 97 PHE A N 1
ATOM 733 C CA . PHE A 1 97 ? 3.292 -2.071 -8.557 1.00 98.19 97 PHE A CA 1
ATOM 734 C C . PHE A 1 97 ? 4.051 -2.558 -7.317 1.00 98.19 97 PHE A C 1
ATOM 736 O O . PHE A 1 97 ? 4.873 -1.816 -6.783 1.00 98.19 97 PHE A O 1
ATOM 743 N N . SER A 1 98 ? 3.860 -3.814 -6.899 1.00 97.94 98 SER A N 1
ATOM 7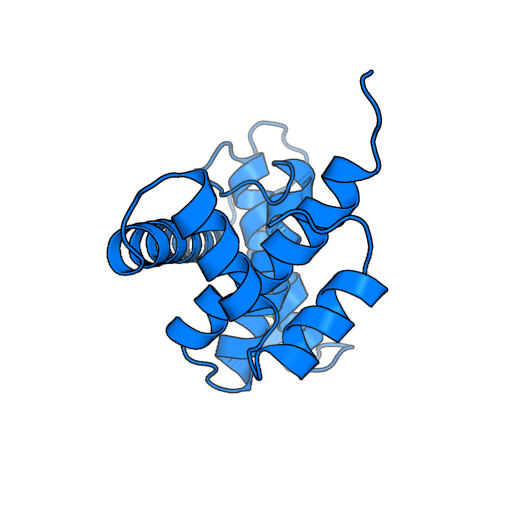44 C CA . SER A 1 98 ? 4.651 -4.412 -5.821 1.00 97.94 98 SER A CA 1
ATOM 745 C C . SER A 1 98 ? 6.132 -4.497 -6.172 1.00 97.94 98 SER A C 1
ATOM 747 O O . SER A 1 98 ? 6.964 -4.090 -5.363 1.00 97.94 98 SER A O 1
ATOM 749 N N . LEU A 1 99 ? 6.464 -4.972 -7.379 1.00 96.88 99 LEU A N 1
ATOM 750 C CA . LEU A 1 99 ? 7.846 -5.007 -7.859 1.00 96.88 99 LEU A CA 1
ATOM 751 C C . LEU A 1 99 ? 8.437 -3.601 -7.920 1.00 96.88 99 LEU A C 1
ATOM 753 O O . LEU A 1 99 ? 9.535 -3.397 -7.414 1.00 96.88 99 LEU A O 1
ATOM 757 N N . ALA A 1 100 ? 7.692 -2.626 -8.447 1.00 97.38 100 ALA A N 1
ATOM 758 C CA . ALA A 1 100 ? 8.137 -1.236 -8.517 1.00 97.38 100 ALA A CA 1
ATOM 759 C C . ALA A 1 100 ? 8.536 -0.698 -7.132 1.00 97.38 100 ALA A C 1
ATOM 761 O O . ALA A 1 100 ? 9.648 -0.203 -6.949 1.00 97.38 100 ALA A O 1
AT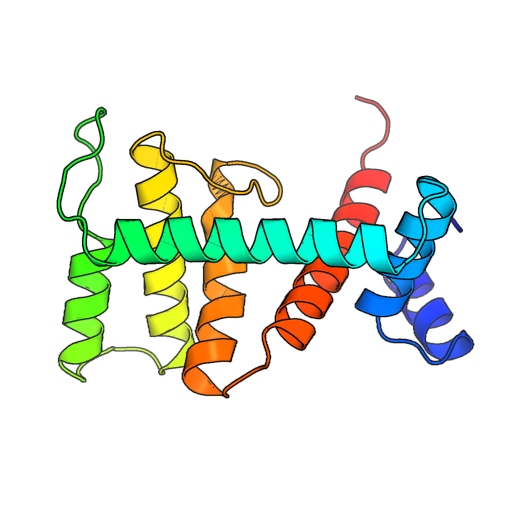OM 762 N N . THR A 1 101 ? 7.687 -0.865 -6.114 1.00 97.44 101 THR A N 1
ATOM 763 C CA . THR A 1 101 ? 8.032 -0.432 -4.752 1.00 97.44 101 THR A CA 1
ATOM 764 C C . THR A 1 101 ? 9.214 -1.210 -4.168 1.00 97.44 101 THR A C 1
ATOM 766 O O . THR A 1 101 ? 10.087 -0.611 -3.538 1.00 97.44 101 THR A O 1
ATOM 769 N N . SER A 1 102 ? 9.277 -2.530 -4.365 1.00 95.62 102 SER A N 1
ATOM 770 C CA . SER A 1 102 ? 10.393 -3.350 -3.876 1.00 95.62 102 SER A CA 1
ATOM 771 C C . SER A 1 102 ? 11.725 -2.963 -4.523 1.00 95.62 102 SER A C 1
ATOM 773 O O . SER A 1 102 ? 12.745 -2.935 -3.836 1.00 95.62 102 SER A O 1
ATOM 775 N N . GLU A 1 103 ? 11.727 -2.617 -5.809 1.00 95.25 103 GLU A N 1
ATOM 776 C CA . GLU A 1 103 ? 12.914 -2.124 -6.509 1.00 95.25 103 GLU A CA 1
ATOM 777 C C . GLU A 1 103 ? 13.298 -0.710 -6.072 1.00 95.25 103 GLU A C 1
ATOM 779 O O . GLU A 1 103 ? 14.481 -0.450 -5.864 1.00 95.25 103 GLU A O 1
ATOM 784 N N . CYS A 1 104 ? 12.325 0.182 -5.853 1.00 95.88 104 CYS A N 1
ATOM 785 C CA . CYS A 1 104 ? 12.574 1.494 -5.251 1.00 95.88 104 CYS A CA 1
ATOM 786 C C . CYS A 1 104 ? 13.306 1.340 -3.906 1.00 95.88 104 CYS A C 1
ATOM 788 O O . CYS A 1 104 ? 14.355 1.946 -3.694 1.00 95.88 104 CYS A O 1
ATOM 790 N N . ASN A 1 105 ? 12.826 0.437 -3.043 1.00 95.44 105 ASN A N 1
ATOM 791 C CA . ASN A 1 105 ? 13.486 0.105 -1.780 1.00 95.44 105 ASN A CA 1
ATOM 792 C C . ASN A 1 105 ? 14.894 -0.486 -1.990 1.00 95.44 105 ASN A C 1
ATOM 794 O O . ASN A 1 105 ? 15.840 -0.076 -1.323 1.00 95.44 105 ASN A O 1
ATOM 798 N N . ALA A 1 106 ? 15.064 -1.419 -2.934 1.00 93.75 106 ALA A N 1
ATOM 799 C CA . ALA A 1 106 ? 16.367 -2.022 -3.232 1.00 93.75 106 ALA A CA 1
ATOM 800 C C . ALA A 1 106 ? 17.406 -0.997 -3.728 1.00 93.75 106 ALA A C 1
ATOM 802 O O . ALA A 1 106 ? 18.605 -1.184 -3.523 1.00 93.75 106 ALA A O 1
ATOM 803 N N . ARG A 1 107 ? 16.951 0.100 -4.345 1.00 93.12 107 ARG A N 1
ATOM 804 C CA . ARG A 1 107 ? 17.779 1.232 -4.785 1.00 93.12 107 ARG A CA 1
ATOM 805 C C . ARG A 1 107 ? 17.974 2.310 -3.714 1.00 93.12 107 ARG A C 1
ATOM 807 O O . ARG A 1 107 ? 18.552 3.348 -4.016 1.00 93.12 107 ARG A O 1
ATOM 814 N N . MET A 1 108 ? 17.533 2.073 -2.476 1.00 92.81 108 MET A N 1
ATOM 815 C CA . MET A 1 108 ? 17.558 3.054 -1.380 1.00 92.81 108 MET A CA 1
ATOM 816 C C . MET A 1 108 ? 16.716 4.311 -1.664 1.00 92.81 108 MET A C 1
ATOM 818 O O . MET A 1 108 ? 17.004 5.393 -1.153 1.00 92.81 108 MET A O 1
ATOM 822 N N . GLY A 1 109 ? 15.674 4.174 -2.488 1.00 93.81 109 GLY A N 1
ATOM 823 C CA . GLY A 1 109 ? 14.674 5.212 -2.702 1.00 93.81 109 GLY A CA 1
ATOM 824 C C . GLY A 1 109 ? 13.755 5.396 -1.491 1.00 93.81 109 GLY A C 1
ATOM 825 O O . GLY A 1 109 ? 13.746 4.602 -0.547 1.00 93.81 109 GLY A O 1
ATOM 826 N N . VAL A 1 110 ? 12.956 6.462 -1.522 1.00 96.25 110 VAL A N 1
ATOM 827 C CA . VAL A 1 110 ? 11.983 6.750 -0.462 1.00 96.25 110 VAL A CA 1
ATOM 828 C C . VAL A 1 110 ? 10.779 5.823 -0.611 1.00 96.25 110 VAL A C 1
ATOM 830 O O . VAL A 1 110 ? 10.107 5.827 -1.637 1.00 96.25 110 VAL A O 1
ATOM 833 N N . ILE A 1 111 ? 10.489 5.057 0.440 1.00 96.38 111 ILE A N 1
ATOM 834 C CA . ILE A 1 111 ? 9.355 4.129 0.515 1.00 96.38 111 ILE A CA 1
ATOM 835 C C . ILE A 1 111 ? 8.625 4.271 1.851 1.00 96.38 111 ILE A C 1
ATOM 837 O O . ILE A 1 111 ? 9.189 4.738 2.841 1.00 96.38 111 ILE A O 1
ATOM 841 N N . VAL A 1 112 ? 7.368 3.825 1.894 1.00 96.62 112 VAL A N 1
ATOM 842 C CA . VAL A 1 112 ? 6.585 3.728 3.134 1.00 96.62 112 VAL A CA 1
ATOM 843 C C . VAL A 1 112 ? 6.602 2.283 3.625 1.00 96.62 112 VAL A C 1
ATOM 845 O O . VAL A 1 112 ? 6.177 1.378 2.913 1.00 96.62 112 VAL A O 1
ATOM 848 N N . ALA A 1 113 ? 7.093 2.050 4.842 1.00 93.00 113 ALA A N 1
ATOM 849 C CA . ALA A 1 113 ? 7.165 0.710 5.422 1.00 93.00 113 ALA A CA 1
ATOM 850 C C . ALA A 1 113 ? 5.778 0.192 5.847 1.00 93.00 113 ALA A C 1
ATOM 852 O O . ALA A 1 113 ? 5.042 0.890 6.544 1.00 93.00 113 ALA A O 1
ATOM 853 N N . THR A 1 114 ? 5.433 -1.046 5.463 1.00 88.19 114 THR A N 1
ATOM 854 C CA . THR A 1 114 ? 4.100 -1.629 5.723 1.00 88.19 114 THR A CA 1
ATOM 855 C C . THR A 1 114 ? 4.147 -3.153 5.971 1.00 88.19 114 THR A C 1
ATOM 857 O O . THR A 1 114 ? 3.840 -3.930 5.067 1.00 88.19 114 THR A O 1
ATOM 860 N N . PRO A 1 115 ? 4.517 -3.649 7.170 1.00 87.94 115 PRO A N 1
ATOM 861 C CA . PRO A 1 115 ? 5.003 -2.924 8.350 1.00 87.94 115 PRO A CA 1
ATOM 862 C C . PRO A 1 115 ? 6.529 -2.726 8.368 1.00 87.94 115 PRO A C 1
ATOM 864 O O . PRO A 1 115 ? 7.048 -1.981 9.190 1.00 87.94 115 PRO A O 1
ATOM 867 N N . THR A 1 116 ? 7.264 -3.402 7.485 1.00 91.81 116 THR A N 1
ATOM 868 C CA . THR A 1 116 ? 8.721 -3.279 7.338 1.00 91.81 116 THR A CA 1
ATOM 869 C C . THR A 1 116 ? 9.061 -2.865 5.910 1.00 91.81 116 THR A C 1
ATOM 871 O O . THR A 1 116 ? 8.236 -3.007 5.006 1.00 91.81 116 THR A O 1
ATOM 874 N N . ALA A 1 117 ? 10.286 -2.383 5.687 1.00 91.00 117 ALA A N 1
ATOM 875 C CA . ALA A 1 117 ? 10.758 -2.012 4.351 1.00 91.00 117 ALA A C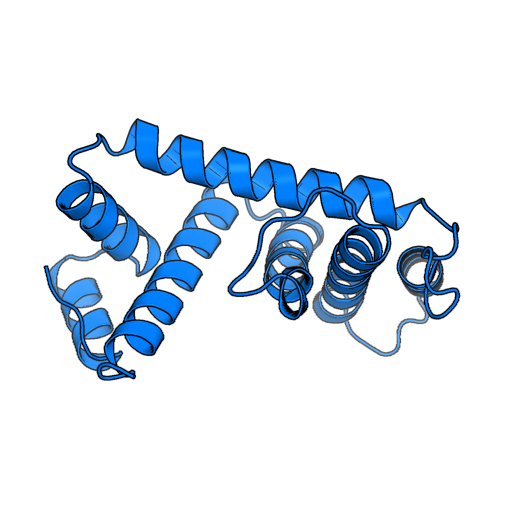A 1
ATOM 876 C C . ALA A 1 117 ? 10.697 -3.188 3.354 1.00 91.00 117 ALA A C 1
ATOM 878 O O . ALA A 1 117 ? 10.295 -3.013 2.208 1.00 91.00 117 ALA A O 1
ATOM 879 N N . GLY A 1 118 ? 11.005 -4.411 3.804 1.00 89.62 118 GLY A N 1
ATOM 880 C CA . GLY A 1 118 ? 10.977 -5.604 2.948 1.00 89.62 118 GLY A CA 1
ATOM 881 C C . GLY A 1 118 ? 9.584 -5.980 2.424 1.00 89.62 118 GLY A C 1
ATOM 882 O O . GLY A 1 118 ? 9.482 -6.584 1.362 1.00 89.62 118 GLY A O 1
ATOM 883 N N . ALA A 1 119 ? 8.516 -5.599 3.132 1.00 93.31 119 ALA A N 1
ATOM 884 C CA . ALA A 1 119 ? 7.127 -5.861 2.739 1.00 93.31 119 ALA A CA 1
ATOM 885 C C . ALA A 1 119 ? 6.419 -4.630 2.138 1.00 93.31 119 ALA A C 1
ATOM 887 O O . ALA A 1 119 ? 5.218 -4.678 1.872 1.00 93.31 119 ALA A O 1
ATOM 888 N N . ALA A 1 120 ? 7.144 -3.528 1.914 1.00 94.94 120 ALA A N 1
ATOM 889 C CA . ALA A 1 120 ? 6.569 -2.240 1.524 1.00 94.94 120 ALA A CA 1
ATOM 890 C C . ALA A 1 120 ? 5.804 -2.266 0.190 1.00 94.94 120 ALA A C 1
ATOM 892 O O . ALA A 1 120 ? 4.950 -1.418 -0.028 1.00 94.94 120 ALA A O 1
ATOM 893 N N . GLY A 1 121 ? 6.069 -3.237 -0.693 1.00 96.62 121 GLY A N 1
ATOM 894 C CA . GLY A 1 121 ? 5.381 -3.349 -1.983 1.00 96.62 121 GLY A CA 1
ATOM 895 C C . GLY A 1 121 ? 3.983 -3.968 -1.937 1.00 96.62 121 GLY A C 1
ATOM 896 O O . GLY A 1 121 ? 3.248 -3.865 -2.919 1.00 96.62 121 GLY A O 1
ATOM 897 N N . ILE A 1 122 ? 3.568 -4.587 -0.828 1.00 97.00 122 ILE A N 1
ATOM 898 C CA . ILE A 1 122 ? 2.289 -5.315 -0.778 1.00 97.00 122 ILE A CA 1
ATOM 899 C C . ILE A 1 122 ? 1.085 -4.365 -0.836 1.00 97.00 122 ILE A C 1
ATOM 901 O O . ILE A 1 122 ? 0.197 -4.555 -1.668 1.00 97.00 122 ILE A O 1
ATOM 905 N N . LEU A 1 123 ? 1.056 -3.325 0.008 1.00 97.31 123 LEU A N 1
ATOM 906 C CA . LEU A 1 123 ? -0.053 -2.362 0.012 1.00 97.31 123 LEU A CA 1
ATOM 907 C C . LEU A 1 123 ? -0.128 -1.525 -1.277 1.00 97.31 123 LEU A C 1
ATOM 909 O O . LEU A 1 123 ? -1.220 -1.455 -1.839 1.00 97.31 123 LEU A O 1
ATOM 913 N N . PRO A 1 124 ? 0.974 -0.963 -1.816 1.00 98.06 124 PRO A N 1
ATOM 914 C CA . PRO A 1 124 ? 0.958 -0.292 -3.118 1.00 98.06 124 PRO A CA 1
ATOM 915 C C . PRO A 1 124 ? 0.453 -1.200 -4.244 1.00 98.06 124 PRO A C 1
ATOM 917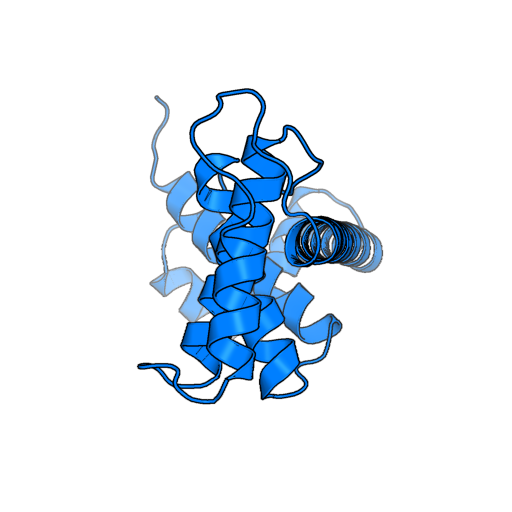 O O . PRO A 1 124 ? -0.356 -0.764 -5.061 1.00 98.06 124 PRO A O 1
ATOM 920 N N . GLY A 1 125 ? 0.872 -2.473 -4.237 1.00 98.12 125 GLY A N 1
ATOM 921 C CA . GLY A 1 125 ? 0.379 -3.515 -5.137 1.00 98.12 125 GLY A CA 1
ATOM 922 C C . GLY A 1 125 ? -1.139 -3.602 -5.152 1.00 98.12 125 GLY A C 1
ATOM 923 O O . GLY A 1 125 ? -1.776 -3.388 -6.183 1.00 98.12 125 GLY A O 1
ATOM 924 N N . ALA A 1 126 ? -1.728 -3.874 -3.990 1.00 98.12 126 ALA A N 1
ATOM 925 C CA . ALA A 1 126 ? -3.172 -4.027 -3.860 1.00 98.12 126 ALA A CA 1
ATOM 926 C C . ALA A 1 126 ? -3.935 -2.726 -4.177 1.00 98.12 126 ALA A C 1
ATOM 928 O O . ALA A 1 126 ? -4.869 -2.736 -4.979 1.00 98.12 126 ALA A O 1
ATOM 929 N N . LEU A 1 127 ? -3.526 -1.600 -3.584 1.00 98.38 127 LEU A N 1
ATOM 930 C CA . LEU A 1 127 ? -4.256 -0.332 -3.660 1.00 98.38 127 LEU A CA 1
ATOM 931 C C . LEU A 1 127 ? -4.227 0.276 -5.062 1.00 98.38 127 LEU A C 1
ATOM 933 O O . LEU A 1 127 ? -5.274 0.632 -5.602 1.00 98.38 127 LEU A O 1
ATOM 937 N N . PHE A 1 128 ? -3.052 0.372 -5.687 1.00 98.56 128 PHE A N 1
ATOM 938 C CA . PHE A 1 128 ? -2.965 0.977 -7.016 1.00 98.56 128 PHE A CA 1
ATOM 939 C C . PHE A 1 128 ? -3.466 0.045 -8.115 1.00 98.56 128 PHE A C 1
ATOM 941 O O . PHE A 1 128 ? -3.917 0.528 -9.153 1.00 98.56 128 PHE A O 1
ATOM 948 N N . SER A 1 129 ? -3.485 -1.270 -7.877 1.00 98.25 129 SER A N 1
ATOM 949 C CA . SER A 1 129 ? -4.203 -2.199 -8.747 1.00 98.25 129 SER A CA 1
ATOM 950 C C . SER A 1 129 ? -5.708 -1.934 -8.737 1.00 98.25 129 SER A C 1
ATOM 952 O O . SER A 1 129 ? -6.303 -1.862 -9.810 1.00 98.25 129 SER A O 1
ATOM 954 N N . LEU A 1 130 ? -6.325 -1.762 -7.561 1.00 98.12 130 LEU A N 1
ATOM 955 C CA . LEU A 1 130 ? -7.747 -1.404 -7.455 1.00 98.12 130 LEU A CA 1
ATOM 956 C C . LEU A 1 130 ? -8.028 -0.055 -8.120 1.00 98.12 130 LEU A C 1
ATOM 958 O O . LEU A 1 130 ? -8.918 0.049 -8.956 1.00 98.12 130 LEU A O 1
ATOM 962 N N . HIS A 1 131 ? -7.202 0.954 -7.839 1.00 98.38 131 HIS A N 1
ATOM 963 C CA . HIS A 1 131 ? -7.321 2.265 -8.475 1.00 98.38 131 HIS A CA 1
ATOM 964 C C . HIS A 1 131 ? -7.295 2.184 -10.005 1.00 98.38 131 HIS A C 1
ATOM 966 O O . HIS A 1 131 ? -8.150 2.759 -10.672 1.00 98.38 131 HIS A O 1
ATOM 972 N N . LYS A 1 132 ? -6.329 1.449 -10.569 1.00 97.62 132 LYS A N 1
ATOM 973 C CA . LYS A 1 132 ? -6.162 1.327 -12.019 1.00 97.62 132 LYS A CA 1
ATOM 974 C C . LYS A 1 132 ? -7.306 0.564 -12.689 1.00 97.62 132 LYS A C 1
ATOM 976 O O . LYS A 1 132 ? -7.675 0.915 -13.805 1.00 97.62 132 LYS A O 1
ATOM 981 N N . ASN A 1 133 ? -7.819 -0.483 -12.045 1.00 97.38 133 ASN A N 1
ATOM 982 C CA . ASN A 1 133 ? -8.801 -1.384 -12.652 1.00 97.38 133 ASN A CA 1
ATOM 983 C C . ASN A 1 133 ? -10.252 -0.939 -12.418 1.00 97.38 133 ASN A C 1
ATOM 985 O O . ASN A 1 133 ? -11.065 -1.058 -13.330 1.00 97.38 133 ASN A O 1
ATOM 989 N N . ASP A 1 134 ? -10.549 -0.371 -11.248 1.00 97.44 134 ASP A N 1
ATOM 990 C CA . ASP A 1 134 ? -11.916 -0.023 -10.834 1.00 97.44 134 ASP A CA 1
ATOM 991 C C . ASP A 1 134 ? -12.144 1.488 -10.714 1.00 97.44 134 ASP A C 1
ATOM 993 O O . ASP A 1 134 ? -13.261 1.931 -10.452 1.00 97.44 134 ASP A O 1
ATOM 997 N N . GLY A 1 135 ? -11.095 2.304 -10.855 1.00 97.75 135 GLY A N 1
ATOM 998 C CA . GLY A 1 135 ? -11.186 3.743 -10.617 1.00 97.75 135 GLY A CA 1
ATOM 999 C C . GLY A 1 135 ? -11.419 4.098 -9.146 1.00 97.75 135 GLY A C 1
ATOM 1000 O O . GLY A 1 135 ? -11.921 5.185 -8.860 1.00 97.75 135 GLY A O 1
ATOM 1001 N N . THR A 1 136 ? -11.077 3.202 -8.207 1.00 98.19 136 THR A N 1
ATOM 1002 C CA . THR A 1 136 ? -11.223 3.434 -6.759 1.00 98.19 136 THR A CA 1
ATOM 1003 C C . THR A 1 136 ? -10.609 4.773 -6.367 1.00 98.19 136 THR A C 1
ATOM 1005 O O . THR A 1 136 ? -9.452 5.042 -6.692 1.00 98.19 136 THR A O 1
ATOM 1008 N N . SER A 1 137 ? -11.362 5.628 -5.678 1.00 98.38 137 SER A N 1
ATOM 1009 C CA . SER A 1 137 ? -10.900 6.983 -5.384 1.00 98.38 137 SER A CA 1
ATOM 1010 C C . SER A 1 137 ? -9.704 6.977 -4.426 1.00 98.38 137 SER A C 1
ATOM 1012 O O . SER A 1 137 ? -9.595 6.105 -3.567 1.00 98.38 137 SER A O 1
ATOM 1014 N N . TYR A 1 138 ? -8.825 7.980 -4.514 1.00 97.88 138 TYR A N 1
ATOM 1015 C CA . TYR A 1 138 ? -7.714 8.128 -3.560 1.00 97.88 138 TYR A CA 1
ATOM 1016 C C . TYR A 1 138 ? -8.203 8.184 -2.107 1.00 97.88 138 TYR A C 1
ATOM 1018 O O . TYR A 1 138 ? -7.567 7.610 -1.228 1.00 97.88 138 TYR A O 1
ATOM 1026 N N . LYS A 1 139 ? -9.366 8.801 -1.866 1.00 97.88 139 LYS A N 1
ATOM 1027 C CA . LYS A 1 139 ? -10.008 8.831 -0.549 1.00 97.88 139 LYS A CA 1
ATOM 1028 C C . LYS A 1 139 ? -10.319 7.420 -0.037 1.00 97.88 139 LYS A C 1
ATOM 1030 O O . LYS A 1 139 ? -10.037 7.111 1.118 1.00 97.88 139 LYS A O 1
ATOM 1035 N N . ASP A 1 140 ? -10.839 6.545 -0.892 1.00 98.44 140 ASP A N 1
ATOM 1036 C CA . ASP A 1 140 ? -11.130 5.159 -0.512 1.00 98.44 140 ASP A CA 1
ATOM 1037 C C . ASP A 1 140 ? -9.848 4.342 -0.312 1.00 98.44 140 ASP A C 1
ATOM 1039 O O . ASP A 1 140 ? -9.783 3.512 0.593 1.00 98.44 140 ASP A O 1
ATOM 1043 N N . LEU A 1 141 ? -8.788 4.612 -1.085 1.00 98.56 141 LEU A N 1
ATOM 1044 C CA . LEU A 1 141 ? -7.476 3.993 -0.858 1.00 98.56 141 LEU A CA 1
ATOM 1045 C C . LEU A 1 141 ? -6.888 4.389 0.505 1.00 98.56 141 LEU A C 1
ATOM 1047 O O . LEU A 1 141 ? -6.318 3.541 1.192 1.00 98.56 141 LEU A O 1
ATOM 1051 N N . VAL A 1 142 ? -7.062 5.647 0.927 1.00 98.50 142 VAL A N 1
ATOM 1052 C CA . VAL A 1 142 ? -6.679 6.119 2.271 1.00 98.50 142 VAL A CA 1
ATOM 1053 C C . VAL A 1 142 ? -7.454 5.363 3.351 1.00 98.50 142 VAL A C 1
ATOM 1055 O O . VAL A 1 142 ? -6.856 4.888 4.317 1.00 98.50 142 VAL A O 1
ATOM 1058 N N . MET A 1 143 ? -8.760 5.154 3.170 1.00 98.44 143 MET A N 1
ATOM 1059 C CA . MET A 1 143 ? -9.549 4.313 4.081 1.00 98.44 143 MET A CA 1
ATOM 1060 C C . MET A 1 143 ? -9.112 2.840 4.055 1.00 98.44 143 MET A C 1
ATOM 1062 O O . MET A 1 143 ? -9.151 2.156 5.084 1.00 98.44 143 MET A O 1
ATOM 1066 N N . GLY A 1 144 ? -8.623 2.356 2.912 1.00 98.25 144 GLY A N 1
ATOM 1067 C CA . GLY A 1 144 ? -7.953 1.063 2.780 1.00 98.25 144 GLY A CA 1
ATOM 1068 C C . GLY A 1 144 ? -6.677 0.972 3.623 1.00 98.25 144 GLY A C 1
ATOM 1069 O O . GLY A 1 144 ? -6.464 -0.036 4.299 1.00 98.25 144 GLY A O 1
ATOM 1070 N N . LEU A 1 145 ? -5.867 2.036 3.669 1.00 98.19 145 LEU A N 1
ATOM 1071 C CA . LEU A 1 145 ? -4.697 2.109 4.551 1.00 98.19 145 LEU A CA 1
ATOM 1072 C C . LEU A 1 145 ? -5.095 2.076 6.028 1.00 98.19 145 LEU A C 1
ATOM 1074 O O . LEU A 1 145 ? -4.516 1.294 6.777 1.00 98.19 145 LEU A O 1
ATOM 1078 N N . PHE A 1 146 ? -6.114 2.835 6.444 1.00 98.06 146 PHE A N 1
ATOM 1079 C CA . PHE A 1 146 ? -6.636 2.745 7.815 1.00 98.06 146 PHE A CA 1
ATOM 1080 C C . PHE A 1 146 ? -7.147 1.339 8.147 1.00 98.06 146 PHE A C 1
ATOM 1082 O O . PHE A 1 146 ? -6.899 0.828 9.238 1.00 98.06 146 PHE A O 1
ATOM 1089 N N . THR A 1 147 ? -7.796 0.672 7.193 1.00 97.69 147 THR A N 1
ATOM 1090 C CA . THR A 1 147 ? -8.236 -0.720 7.358 1.00 97.69 147 THR A CA 1
ATOM 1091 C C . THR A 1 147 ? -7.044 -1.657 7.566 1.00 97.69 147 THR A C 1
ATOM 1093 O O . THR A 1 147 ? -7.045 -2.463 8.497 1.00 97.69 147 THR A O 1
ATOM 1096 N N . ALA A 1 148 ? -5.985 -1.519 6.764 1.00 96.69 148 ALA A N 1
ATOM 1097 C CA . ALA A 1 148 ? -4.749 -2.279 6.943 1.00 96.69 148 ALA A CA 1
ATOM 1098 C C . ALA A 1 148 ? -4.071 -1.977 8.294 1.00 96.69 148 ALA A C 1
ATOM 1100 O O . ALA A 1 148 ? -3.575 -2.895 8.954 1.00 96.69 148 ALA A O 1
ATOM 1101 N N . SER A 1 149 ? -4.094 -0.717 8.745 1.00 94.88 149 SER A N 1
ATOM 1102 C CA . SER A 1 149 ? -3.596 -0.310 10.062 1.00 94.88 149 SER A CA 1
ATOM 1103 C C . SER A 1 149 ? -4.362 -0.976 11.204 1.00 94.88 149 SER A C 1
ATOM 1105 O O . SER A 1 149 ? -3.721 -1.421 12.151 1.00 94.88 149 SER A O 1
ATOM 1107 N N . ALA A 1 150 ? -5.686 -1.127 11.101 1.00 94.75 150 ALA A N 1
ATOM 1108 C CA . ALA A 1 150 ? -6.498 -1.823 12.105 1.00 94.75 150 ALA A CA 1
ATOM 1109 C C . ALA A 1 150 ? -6.049 -3.278 12.293 1.00 94.75 150 ALA A C 1
ATOM 1111 O O . ALA A 1 150 ? -5.869 -3.756 13.414 1.00 94.75 150 ALA A O 1
ATOM 1112 N N . LEU A 1 151 ? -5.805 -3.976 11.181 1.00 93.38 151 LEU A N 1
ATOM 1113 C CA . LEU A 1 151 ? -5.317 -5.354 11.204 1.00 93.38 151 LEU A CA 1
ATOM 1114 C C . LEU A 1 151 ? -3.910 -5.437 11.801 1.00 93.38 151 LEU A C 1
ATOM 1116 O O . LEU A 1 151 ? -3.641 -6.281 12.657 1.00 93.38 151 LEU A O 1
ATOM 1120 N N . GLY A 1 152 ? -3.021 -4.531 11.385 1.00 91.81 152 GLY A N 1
ATOM 1121 C CA . GLY A 1 152 ? -1.673 -4.423 11.939 1.00 91.81 152 GLY A CA 1
ATOM 1122 C C . GLY A 1 152 ? -1.673 -4.140 13.444 1.00 91.81 152 GLY A C 1
ATOM 1123 O O . GLY A 1 152 ? -0.884 -4.739 14.174 1.00 91.81 152 GLY A O 1
ATOM 1124 N N . TYR A 1 153 ? -2.590 -3.290 13.911 1.00 90.44 153 TYR A N 1
ATOM 1125 C CA . TYR A 1 153 ? -2.764 -2.948 15.319 1.00 90.44 153 TYR A CA 1
ATOM 1126 C C . TYR A 1 153 ? -3.105 -4.191 16.155 1.00 90.44 153 TYR A C 1
ATOM 1128 O O . TYR A 1 153 ? -2.382 -4.508 17.100 1.00 90.44 153 TYR A O 1
ATOM 1136 N N . ILE A 1 154 ? -4.103 -4.978 15.734 1.00 90.69 154 ILE A N 1
ATOM 1137 C CA . ILE A 1 154 ? -4.501 -6.220 16.423 1.00 90.69 154 ILE A CA 1
ATOM 1138 C C . ILE A 1 154 ? -3.350 -7.236 16.464 1.00 90.69 154 ILE A C 1
ATOM 1140 O O . ILE A 1 154 ? -3.119 -7.884 17.487 1.00 90.69 154 ILE A O 1
ATOM 1144 N N . PHE A 1 155 ? -2.609 -7.402 15.364 1.00 87.00 155 PHE A N 1
ATOM 1145 C CA . PHE A 1 155 ? -1.477 -8.333 15.339 1.00 87.00 155 PHE A CA 1
ATOM 1146 C C . PHE A 1 155 ? -0.308 -7.880 16.218 1.00 87.00 155 PHE A C 1
ATOM 1148 O O . PHE A 1 155 ? 0.404 -8.731 16.757 1.00 87.00 155 PHE A O 1
ATOM 1155 N N . SER A 1 156 ? -0.106 -6.570 16.373 1.00 83.06 156 SER A N 1
ATOM 1156 C CA . SER A 1 156 ? 0.939 -6.027 17.239 1.00 83.06 156 SER A CA 1
ATOM 1157 C C . SER A 1 156 ? 0.608 -6.211 18.720 1.00 83.06 156 SER A C 1
ATOM 1159 O O . SER A 1 156 ? 1.479 -6.640 19.467 1.00 83.06 156 SER A O 1
ATOM 1161 N N . GLU A 1 157 ? -0.637 -5.965 19.134 1.00 72.62 157 GLU A N 1
ATOM 1162 C CA . GLU A 1 157 ? -1.093 -6.120 20.530 1.00 72.62 157 GLU A CA 1
ATOM 1163 C C . GLU A 1 157 ? -1.022 -7.582 21.018 1.00 72.62 157 GLU A C 1
ATOM 1165 O O . GLU A 1 157 ? -0.818 -7.857 22.198 1.00 72.62 157 GLU A O 1
ATOM 1170 N N . ARG A 1 158 ? -1.117 -8.561 20.106 1.00 63.97 158 ARG A N 1
ATOM 1171 C CA . ARG A 1 158 ? -0.957 -9.992 20.439 1.00 63.97 158 ARG A CA 1
ATOM 1172 C C . ARG A 1 158 ? 0.482 -10.410 20.729 1.00 63.97 158 ARG A C 1
ATOM 1174 O O . ARG A 1 158 ? 0.700 -11.479 21.303 1.00 63.97 158 ARG A O 1
ATOM 1181 N N . ARG A 1 159 ? 1.476 -9.618 20.322 1.00 57.69 159 ARG A N 1
ATOM 1182 C CA . ARG A 1 159 ? 2.863 -9.837 20.735 1.00 57.69 159 ARG A CA 1
ATOM 1183 C C . ARG A 1 159 ? 3.031 -9.218 22.120 1.00 57.69 159 ARG A C 1
ATOM 1185 O O . ARG A 1 159 ? 3.261 -8.021 22.234 1.00 57.69 159 ARG A O 1
ATOM 1192 N N . GLY A 1 160 ? 2.939 -10.050 23.160 1.00 51.12 160 GLY A N 1
ATOM 1193 C CA . GLY A 1 160 ? 3.397 -9.681 24.504 1.00 51.12 160 GLY A CA 1
ATOM 1194 C C . GLY A 1 160 ? 4.842 -9.145 24.487 1.00 51.12 160 GLY A C 1
ATOM 1195 O O . GLY A 1 160 ? 5.548 -9.337 23.488 1.00 51.12 160 GLY A O 1
ATOM 1196 N N . PRO A 1 161 ? 5.287 -8.456 25.555 1.00 46.69 161 PRO A N 1
ATOM 1197 C CA . PRO A 1 161 ? 6.603 -7.824 25.587 1.00 46.69 161 PRO A CA 1
ATOM 1198 C C . PRO A 1 161 ? 7.693 -8.855 25.267 1.00 46.69 161 PRO A C 1
ATOM 1200 O O . PRO A 1 161 ? 7.689 -9.954 25.823 1.00 46.69 161 PRO A O 1
ATOM 1203 N N . ARG A 1 162 ? 8.571 -8.512 24.318 1.00 44.22 162 ARG A N 1
ATOM 1204 C CA . ARG A 1 162 ? 9.798 -9.272 24.049 1.00 44.22 162 ARG A CA 1
ATOM 1205 C C . ARG A 1 162 ? 10.831 -9.000 25.127 1.00 44.22 162 ARG A C 1
ATOM 1207 O O . ARG A 1 162 ? 10.900 -7.829 25.559 1.00 44.22 162 ARG A O 1
#

pLDDT: mean 93.63, std 8.58, range [44.22, 98.56]

Radius of gyration: 17.55 Å; chains: 1; bounding box: 46×32×50 Å

Secondary structure (DSSP, 8-state):
----SHHHHHHHHHHHT--HHHHHHHHHHHHH---HHHHHHHHHHHHHHHHHHHHHHTT--PPPTTSS--SHHHHHHHHHHTT--SS-HHHHHHHHHHHHHHHHHHTT-----SSSGGGTTHHHHHHHHHHHHH---HHHHHHHHHHHHHHHHHHHHTS---